Protein AF-A0A382A4D1-F1 (afdb_monomer)

Solvent-accessible surface area (backbone atoms only — not comparable to full-atom values): 6866 Å² total; per-residue (Å²): 129,84,55,71,67,61,52,52,51,53,51,52,53,51,51,52,52,53,52,51,53,51,50,53,52,52,50,53,52,49,51,52,5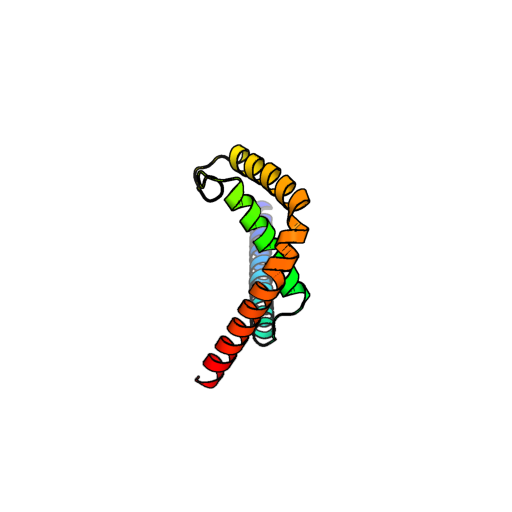2,49,54,58,55,66,77,44,75,78,50,70,67,57,44,52,54,51,32,53,52,50,41,49,50,52,24,36,61,73,60,39,81,83,50,46,74,78,38,85,87,47,52,68,69,59,39,53,53,42,47,56,56,14,48,54,44,36,73,76,45,30,70,65,44,41,67,65,42,40,62,57,51,48,50,53,52,47,52,58,42,51,55,52,54,52,64,59,70,80,105

Organism: NCBI:txid408172

pLDDT: mean 89.31, std 7.26, range [56.06, 95.94]

Structure (mmCIF, N/CA/C/O backbone):
data_AF-A0A382A4D1-F1
#
_entry.id   AF-A0A382A4D1-F1
#
loop_
_atom_site.group_PDB
_atom_site.id
_atom_site.type_symbol
_atom_site.label_atom_id
_atom_site.label_alt_id
_atom_site.label_comp_id
_atom_site.label_asym_id
_atom_site.label_entity_id
_atom_site.label_seq_id
_atom_site.pdbx_PDB_ins_code
_atom_site.Cartn_x
_atom_site.Cartn_y
_atom_site.Cartn_z
_atom_site.occupancy
_atom_site.B_iso_or_equiv
_atom_site.auth_seq_id
_atom_site.auth_comp_id
_atom_site.auth_asym_id
_atom_site.auth_atom_id
_atom_site.pdbx_PDB_model_num
ATOM 1 N N . MET A 1 1 ? 26.396 16.454 -45.650 1.00 56.06 1 MET A N 1
ATOM 2 C CA . MET A 1 1 ? 26.300 16.434 -44.170 1.00 56.06 1 MET A CA 1
ATOM 3 C C . MET A 1 1 ? 24.870 16.092 -43.780 1.00 56.06 1 MET A C 1
ATOM 5 O O . MET A 1 1 ? 23.970 16.596 -44.437 1.00 56.06 1 MET A O 1
ATOM 9 N N . LYS A 1 2 ? 24.638 15.230 -42.777 1.00 58.91 2 LYS A N 1
ATOM 10 C CA . LYS A 1 2 ? 23.272 14.973 -42.274 1.00 58.91 2 LYS A CA 1
ATOM 11 C C . LYS A 1 2 ? 22.684 16.274 -41.724 1.00 58.91 2 LYS A C 1
ATOM 13 O O . LYS A 1 2 ? 23.400 17.003 -41.038 1.00 58.91 2 LYS A O 1
ATOM 18 N N . ALA A 1 3 ? 21.419 16.562 -42.021 1.00 79.25 3 ALA A N 1
ATOM 19 C CA . ALA A 1 3 ? 20.764 17.751 -41.497 1.00 79.25 3 ALA A CA 1
ATOM 20 C C . ALA A 1 3 ? 20.703 17.671 -39.963 1.00 79.25 3 ALA A C 1
ATOM 22 O O . ALA A 1 3 ? 20.504 16.598 -39.389 1.00 79.25 3 ALA A O 1
ATOM 23 N N . PHE A 1 4 ? 20.865 18.809 -39.286 1.00 75.88 4 PHE A N 1
ATOM 24 C CA . PHE A 1 4 ? 20.844 18.893 -37.819 1.00 75.88 4 PHE A CA 1
ATOM 25 C C . PHE A 1 4 ? 19.595 18.225 -37.208 1.00 75.88 4 PHE A C 1
ATOM 27 O O . PHE A 1 4 ? 19.671 17.578 -36.164 1.00 75.88 4 PHE A O 1
ATOM 34 N N . LYS A 1 5 ? 18.458 18.303 -37.912 1.00 77.50 5 LYS A N 1
ATOM 35 C CA . LYS A 1 5 ? 17.193 17.661 -37.538 1.00 77.50 5 LYS A CA 1
ATOM 36 C C . LYS A 1 5 ? 17.297 16.129 -37.463 1.00 77.50 5 LYS A C 1
ATOM 38 O O . LYS A 1 5 ? 16.900 15.553 -36.452 1.00 77.50 5 LYS A O 1
ATOM 43 N N . ASP A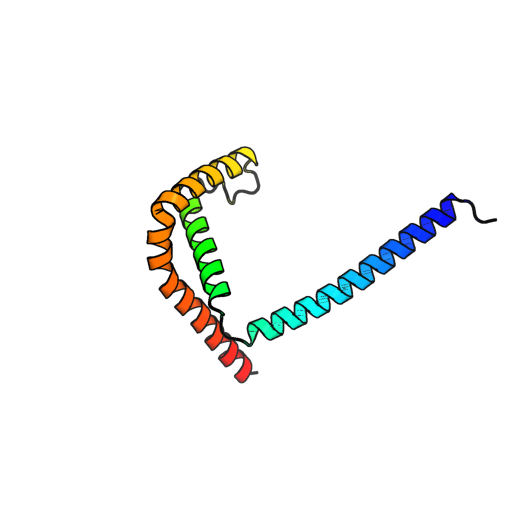 1 6 ? 17.915 15.486 -38.453 1.00 75.81 6 ASP A N 1
ATOM 44 C CA . ASP A 1 6 ? 18.084 14.023 -38.501 1.00 75.81 6 ASP A CA 1
ATOM 45 C C . ASP A 1 6 ? 19.051 13.527 -37.417 1.00 75.81 6 ASP A C 1
ATOM 47 O O . ASP A 1 6 ? 18.900 12.438 -36.858 1.00 75.81 6 ASP A O 1
ATOM 51 N N . PHE A 1 7 ? 20.055 14.344 -37.090 1.00 75.38 7 PHE A N 1
ATOM 52 C CA . PHE A 1 7 ? 20.981 14.068 -35.995 1.00 75.38 7 PHE A CA 1
ATOM 53 C C . PHE A 1 7 ? 20.277 14.116 -34.630 1.00 75.38 7 PHE A C 1
ATOM 55 O O . PHE A 1 7 ? 20.438 13.201 -33.815 1.00 75.38 7 PHE A O 1
ATOM 62 N N . MET A 1 8 ? 19.448 15.137 -34.396 1.00 78.12 8 MET A N 1
ATOM 63 C CA . MET A 1 8 ? 18.660 15.267 -33.167 1.00 78.12 8 MET A CA 1
ATOM 64 C C . MET A 1 8 ? 17.632 14.137 -33.022 1.00 78.12 8 MET A C 1
ATOM 66 O O . MET A 1 8 ? 17.488 13.563 -31.939 1.00 78.12 8 MET A O 1
ATOM 70 N N . GLU A 1 9 ? 16.964 13.740 -34.106 1.00 81.06 9 GLU A N 1
ATOM 71 C CA . GLU A 1 9 ? 16.034 12.608 -34.092 1.00 81.06 9 GLU A CA 1
ATOM 72 C C . GLU A 1 9 ? 16.749 11.284 -33.771 1.00 81.06 9 GLU A C 1
ATOM 74 O O . GLU A 1 9 ? 16.330 10.540 -32.877 1.00 81.06 9 GLU A O 1
ATOM 79 N N . ALA A 1 10 ? 17.901 11.021 -34.393 1.00 78.12 10 ALA A N 1
ATOM 80 C CA . ALA A 1 10 ? 18.708 9.844 -34.082 1.00 78.12 10 ALA A CA 1
ATOM 81 C C . ALA A 1 10 ? 19.167 9.817 -32.609 1.00 78.12 10 ALA A C 1
ATOM 83 O O . ALA A 1 10 ? 19.115 8.763 -31.961 1.00 78.12 10 ALA A O 1
ATOM 84 N N . LEU A 1 11 ? 19.563 10.965 -32.045 1.00 79.31 11 LEU A N 1
ATOM 85 C CA . LEU A 1 11 ? 19.925 11.088 -30.629 1.00 79.31 11 LEU A CA 1
ATOM 86 C C . LEU A 1 11 ? 18.744 10.788 -29.697 1.00 79.31 11 LEU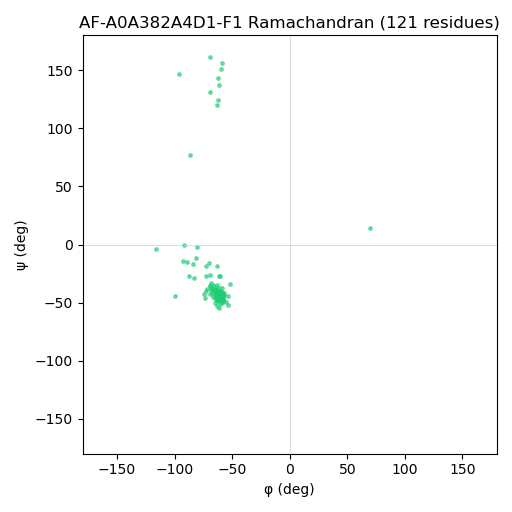 A C 1
ATOM 88 O O . LEU A 1 11 ? 18.905 10.040 -28.727 1.00 79.31 11 LEU A O 1
ATOM 92 N N . THR A 1 12 ? 17.547 11.305 -29.987 1.00 84.81 12 THR A N 1
ATOM 93 C CA . THR A 1 12 ? 16.354 11.037 -29.160 1.00 84.81 12 THR A CA 1
ATOM 94 C C . THR A 1 12 ? 15.937 9.564 -29.217 1.00 84.81 12 THR A C 1
ATOM 96 O O . THR A 1 12 ? 15.629 8.964 -28.180 1.00 84.81 12 THR A O 1
ATOM 99 N N . LEU A 1 13 ? 16.027 8.923 -30.388 1.00 86.50 13 LEU A N 1
ATOM 100 C CA . LEU A 1 13 ? 15.801 7.484 -30.541 1.00 86.50 13 LEU A CA 1
ATOM 101 C C . LEU A 1 13 ? 16.823 6.659 -29.752 1.00 86.50 13 LEU A C 1
ATOM 103 O O . LEU A 1 13 ? 16.449 5.704 -29.060 1.00 86.50 13 LEU A O 1
ATOM 107 N N . GLN A 1 14 ? 18.104 7.035 -29.780 1.00 86.44 14 GLN A N 1
ATOM 108 C CA . GLN A 1 14 ? 19.129 6.383 -28.963 1.00 86.44 14 GLN A CA 1
ATOM 109 C C . GLN A 1 14 ? 18.864 6.554 -27.462 1.00 86.44 14 GLN A C 1
ATOM 111 O O . GLN A 1 14 ? 18.960 5.582 -26.706 1.00 86.44 14 GLN A O 1
ATOM 116 N N . GLN A 1 15 ? 18.478 7.749 -27.008 1.00 89.19 15 GLN A N 1
ATOM 117 C CA . GLN A 1 15 ? 18.101 7.990 -25.613 1.00 89.19 15 GLN A CA 1
ATOM 118 C C . GLN A 1 15 ? 16.884 7.150 -25.200 1.00 89.19 15 GLN A C 1
ATOM 120 O O . GLN A 1 15 ? 16.889 6.544 -24.124 1.00 89.19 15 GLN A O 1
ATOM 125 N N . ARG A 1 16 ? 15.868 7.034 -26.065 1.00 87.81 16 ARG A N 1
ATOM 126 C CA . ARG A 1 16 ? 14.693 6.177 -25.842 1.00 87.81 16 ARG A CA 1
ATOM 127 C C . ARG A 1 16 ? 15.089 4.707 -25.707 1.00 87.81 16 ARG A C 1
ATOM 129 O O . ARG A 1 16 ? 14.664 4.044 -24.757 1.00 87.81 16 ARG A O 1
ATOM 136 N N . ARG A 1 17 ? 15.956 4.206 -26.594 1.00 89.25 17 ARG A N 1
ATOM 137 C CA . ARG A 1 17 ? 16.507 2.840 -26.516 1.00 89.25 17 ARG A CA 1
ATOM 138 C C . ARG A 1 17 ? 17.273 2.623 -25.205 1.00 89.25 17 ARG A C 1
ATOM 140 O O . ARG A 1 17 ? 17.005 1.645 -24.505 1.00 89.25 17 ARG A O 1
ATOM 147 N N . LYS A 1 18 ? 18.138 3.566 -24.804 1.00 92.56 18 LYS A N 1
ATOM 148 C CA . LYS A 1 18 ? 18.860 3.526 -23.515 1.00 92.56 18 LYS A CA 1
ATOM 149 C C . LYS A 1 18 ? 17.893 3.469 -22.324 1.00 92.56 18 LYS A C 1
ATOM 151 O O . LYS A 1 18 ? 18.024 2.584 -21.477 1.00 92.56 18 LYS A O 1
ATOM 156 N N . ARG A 1 19 ? 16.874 4.338 -22.281 1.00 92.50 19 ARG A N 1
ATOM 157 C CA . ARG A 1 19 ? 15.833 4.336 -21.230 1.00 92.50 19 ARG A CA 1
ATOM 158 C C . ARG A 1 19 ? 15.078 3.006 -21.172 1.00 92.50 19 ARG A C 1
ATOM 160 O O . ARG A 1 19 ? 14.870 2.474 -20.081 1.00 92.50 19 ARG A O 1
ATOM 167 N N . SER A 1 20 ? 14.731 2.429 -22.324 1.00 92.00 20 SER A N 1
ATOM 168 C CA . SER A 1 20 ? 14.078 1.116 -22.399 1.00 92.00 20 SER A CA 1
ATOM 169 C C . SER A 1 20 ? 14.947 0.008 -21.798 1.00 92.00 20 SER A C 1
ATOM 171 O O . SER A 1 20 ? 14.459 -0.805 -21.012 1.00 92.00 20 SER A O 1
ATOM 173 N N . ILE A 1 21 ? 16.239 -0.036 -22.135 1.00 93.38 21 ILE A N 1
ATOM 174 C CA . ILE A 1 21 ? 17.170 -1.037 -21.592 1.00 93.38 21 ILE A CA 1
ATOM 175 C C . ILE A 1 21 ? 17.280 -0.892 -20.069 1.00 93.38 21 ILE A C 1
ATOM 177 O O . ILE A 1 21 ? 17.188 -1.885 -19.343 1.00 93.38 21 ILE A O 1
ATOM 181 N N . ILE A 1 22 ? 17.422 0.340 -19.571 1.00 94.31 22 ILE A N 1
ATOM 182 C CA . ILE A 1 22 ? 17.491 0.624 -18.131 1.00 94.31 22 ILE A CA 1
ATOM 183 C C . ILE A 1 22 ? 16.208 0.169 -17.427 1.00 94.31 22 ILE A C 1
ATOM 185 O O . ILE A 1 22 ? 16.285 -0.492 -16.390 1.00 94.31 22 ILE A O 1
ATOM 189 N N . SER A 1 23 ? 15.039 0.469 -17.999 1.00 93.56 23 SER A N 1
ATOM 190 C CA . SER A 1 23 ? 13.744 0.047 -17.457 1.00 93.56 23 SER A CA 1
ATOM 191 C C . SER A 1 23 ? 13.648 -1.478 -17.347 1.00 93.56 23 SER A C 1
ATOM 193 O O . SER A 1 23 ? 13.381 -2.000 -16.263 1.00 93.56 23 SER A O 1
ATOM 195 N N . LYS A 1 24 ? 13.995 -2.212 -18.416 1.00 94.44 24 LYS A N 1
ATOM 196 C CA . LYS A 1 24 ? 14.020 -3.687 -18.419 1.00 94.44 24 LYS A CA 1
ATOM 197 C C . LYS A 1 24 ? 14.961 -4.247 -17.344 1.00 94.44 24 LYS A C 1
ATOM 199 O O . LYS A 1 24 ? 14.578 -5.146 -16.591 1.00 94.44 24 LYS A O 1
ATOM 204 N N . LYS A 1 25 ? 16.169 -3.684 -17.211 1.00 94.62 25 LYS A N 1
ATOM 205 C CA . LYS A 1 25 ? 17.137 -4.084 -16.171 1.00 94.62 25 LYS A CA 1
ATOM 206 C C . LYS A 1 25 ? 16.584 -3.843 -14.760 1.00 94.62 25 LYS A C 1
ATOM 208 O O . LYS A 1 25 ? 16.604 -4.754 -13.928 1.00 94.62 25 LYS A O 1
ATOM 213 N N . LYS A 1 26 ? 16.027 -2.655 -14.490 1.00 94.88 26 LYS A N 1
ATOM 214 C CA . LYS A 1 26 ? 15.414 -2.319 -13.190 1.00 94.88 26 LYS A CA 1
ATOM 215 C C . LYS A 1 26 ? 14.204 -3.202 -12.876 1.00 94.88 26 LYS A C 1
ATOM 217 O O . LYS A 1 26 ? 14.055 -3.637 -11.731 1.00 94.88 26 LYS A O 1
ATOM 222 N N . ALA A 1 27 ? 13.376 -3.518 -13.870 1.00 93.06 27 ALA A N 1
ATOM 223 C CA . ALA A 1 27 ? 12.235 -4.417 -13.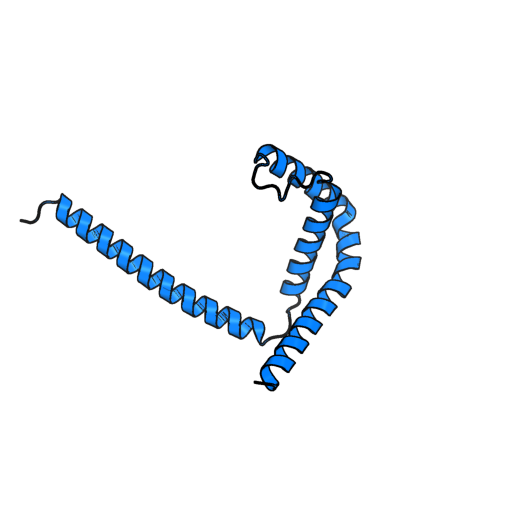720 1.00 93.06 27 ALA A CA 1
ATOM 224 C C . ALA A 1 27 ? 12.678 -5.829 -13.302 1.00 93.06 27 ALA A C 1
ATOM 226 O O . ALA A 1 27 ? 12.160 -6.363 -12.319 1.00 93.06 27 ALA A O 1
ATOM 227 N N . LYS A 1 28 ? 13.704 -6.395 -13.958 1.00 95.94 28 LYS A N 1
ATOM 228 C CA . LYS A 1 28 ? 14.270 -7.709 -13.601 1.00 95.94 28 LYS A CA 1
ATOM 229 C C . LYS A 1 28 ? 14.798 -7.733 -12.164 1.00 95.94 28 LYS A C 1
ATOM 231 O O . LYS A 1 28 ? 14.441 -8.621 -11.389 1.00 95.94 28 LYS A O 1
ATOM 236 N N . ILE A 1 29 ? 15.585 -6.728 -11.772 1.00 94.62 29 ILE A N 1
ATOM 237 C CA . ILE A 1 29 ? 16.100 -6.600 -10.396 1.00 94.62 29 ILE A CA 1
ATOM 238 C C . ILE A 1 29 ? 14.944 -6.504 -9.392 1.00 94.62 29 ILE A C 1
ATOM 240 O O . ILE A 1 29 ? 14.968 -7.150 -8.344 1.00 94.62 29 ILE A O 1
ATOM 244 N N . THR A 1 30 ? 13.907 -5.734 -9.717 1.00 92.94 30 THR A N 1
ATOM 245 C CA . THR A 1 30 ? 12.724 -5.566 -8.864 1.00 92.94 30 THR A CA 1
ATOM 246 C C . THR A 1 30 ? 11.964 -6.878 -8.704 1.00 92.94 30 THR A C 1
ATOM 248 O O . THR A 1 30 ? 11.590 -7.229 -7.585 1.00 92.94 30 THR A O 1
ATOM 251 N N . ALA A 1 31 ? 11.789 -7.647 -9.781 1.00 93.81 31 ALA A N 1
ATOM 252 C CA . ALA A 1 31 ? 11.172 -8.969 -9.732 1.00 93.81 31 ALA A CA 1
ATOM 253 C C . ALA A 1 31 ? 11.965 -9.934 -8.835 1.00 93.81 31 ALA A C 1
ATOM 255 O O . ALA A 1 31 ? 11.378 -10.599 -7.981 1.00 93.81 31 ALA A O 1
ATOM 256 N N . ILE A 1 32 ? 13.298 -9.956 -8.951 1.00 92.69 32 ILE A N 1
ATOM 257 C CA . ILE A 1 32 ? 14.170 -10.773 -8.090 1.00 92.69 32 ILE A CA 1
ATOM 258 C C . ILE A 1 32 ? 14.038 -10.347 -6.622 1.00 92.69 32 ILE A C 1
ATOM 260 O O . ILE A 1 32 ? 13.831 -11.194 -5.750 1.00 92.69 32 ILE A O 1
ATOM 264 N N . LYS A 1 33 ? 14.100 -9.040 -6.331 1.00 90.94 33 LYS A N 1
ATOM 265 C CA . LYS A 1 33 ? 13.928 -8.504 -4.969 1.00 90.94 33 LYS A CA 1
ATOM 266 C C . LYS A 1 33 ? 12.555 -8.857 -4.390 1.00 90.94 33 LYS A C 1
ATOM 268 O O . LYS A 1 33 ? 12.479 -9.277 -3.236 1.00 90.94 33 LYS A O 1
ATOM 273 N N . ARG A 1 34 ? 11.482 -8.757 -5.188 1.00 86.75 34 ARG A N 1
ATOM 274 C CA . ARG A 1 34 ? 10.123 -9.175 -4.799 1.00 86.75 34 ARG A CA 1
ATOM 275 C C . ARG A 1 34 ? 10.089 -10.664 -4.466 1.00 86.75 34 ARG A C 1
ATOM 277 O O . ARG A 1 34 ? 9.688 -11.005 -3.359 1.00 86.75 34 ARG A O 1
ATOM 284 N N . LYS A 1 35 ? 10.596 -11.534 -5.348 1.00 87.88 35 LYS A N 1
ATOM 285 C CA . LYS A 1 35 ? 10.675 -12.987 -5.101 1.00 87.88 35 LYS A CA 1
ATOM 286 C C . LYS A 1 35 ? 11.436 -13.305 -3.807 1.00 87.88 35 LYS A C 1
ATOM 288 O O . LYS A 1 35 ? 10.909 -14.008 -2.951 1.00 87.88 35 LYS A O 1
ATOM 293 N N . ARG A 1 36 ? 12.629 -12.730 -3.607 1.00 87.62 36 ARG A N 1
ATOM 294 C CA . ARG A 1 36 ? 13.426 -12.913 -2.374 1.00 87.62 36 ARG A CA 1
ATOM 295 C C . ARG A 1 36 ? 12.689 -12.430 -1.122 1.00 87.62 36 ARG A C 1
ATOM 297 O O . ARG A 1 36 ? 12.707 -13.103 -0.100 1.00 87.62 36 ARG A O 1
ATOM 304 N N . SER A 1 37 ? 12.017 -11.284 -1.205 1.00 84.50 37 SER A N 1
ATOM 305 C CA . SER A 1 37 ? 11.204 -10.733 -0.115 1.00 84.50 37 SER A CA 1
ATOM 306 C C . SER A 1 37 ? 10.018 -11.632 0.247 1.00 84.50 37 SER A C 1
ATOM 308 O O . SER A 1 37 ? 9.651 -11.692 1.416 1.00 84.50 37 SER A O 1
ATOM 310 N N . MET A 1 38 ? 9.418 -12.313 -0.733 1.00 82.81 38 MET A N 1
ATOM 311 C CA . MET A 1 38 ? 8.274 -13.202 -0.512 1.00 82.81 38 MET A CA 1
ATOM 312 C C . MET A 1 38 ? 8.659 -14.508 0.193 1.00 82.81 38 MET A C 1
ATOM 314 O O . MET A 1 38 ? 7.809 -15.043 0.900 1.00 82.81 38 MET A O 1
ATOM 318 N N . LYS A 1 39 ? 9.913 -14.968 0.049 1.00 84.38 39 LYS A N 1
ATOM 319 C CA . LYS A 1 39 ? 10.471 -16.139 0.756 1.00 84.38 39 LYS A CA 1
ATOM 320 C C . LYS A 1 39 ? 10.745 -15.894 2.241 1.00 84.38 39 LYS A C 1
ATOM 322 O O . LYS A 1 39 ? 10.918 -16.844 2.993 1.00 84.38 39 LYS A O 1
ATOM 327 N N . LYS A 1 40 ? 10.833 -14.633 2.668 1.00 86.00 40 LYS A N 1
ATOM 328 C CA . LYS A 1 40 ? 11.097 -14.276 4.065 1.00 86.00 40 LYS A CA 1
ATOM 329 C C . LYS A 1 40 ? 9.783 -13.992 4.799 1.00 86.00 40 LYS A C 1
ATOM 331 O O . LYS A 1 40 ? 8.867 -13.423 4.190 1.00 86.00 40 LYS A O 1
ATOM 336 N N . PRO A 1 41 ? 9.692 -14.304 6.104 1.00 87.75 41 PRO A N 1
ATOM 337 C CA . PRO A 1 41 ? 8.573 -13.851 6.914 1.00 87.75 41 PRO A CA 1
ATOM 338 C C . PRO A 1 41 ? 8.494 -12.311 6.915 1.00 87.75 41 PRO A C 1
ATOM 340 O O . PRO A 1 41 ? 9.487 -11.621 6.650 1.00 87.75 41 PRO A O 1
ATOM 343 N N . PRO A 1 42 ? 7.308 -11.738 7.176 1.00 90.25 42 PRO A N 1
ATOM 344 C CA . PRO A 1 42 ? 7.136 -10.290 7.208 1.00 90.25 42 PRO A CA 1
ATOM 345 C C . PRO A 1 42 ? 7.987 -9.664 8.325 1.00 90.25 42 PRO A C 1
ATOM 347 O O . PRO A 1 42 ? 7.861 -10.040 9.489 1.00 90.25 42 PRO A O 1
ATOM 350 N N . SER A 1 43 ? 8.839 -8.698 7.966 1.00 90.81 43 SER A N 1
ATOM 351 C CA . SER A 1 43 ? 9.621 -7.913 8.928 1.00 90.81 43 SER A CA 1
ATOM 352 C C . SER A 1 43 ? 8.729 -6.972 9.738 1.00 90.81 43 SER A C 1
ATOM 354 O O . SER A 1 43 ? 7.614 -6.641 9.320 1.00 90.81 43 SER A O 1
ATOM 356 N N . GLN A 1 44 ? 9.240 -6.502 10.877 1.00 90.62 44 GLN A N 1
ATOM 357 C CA . GLN A 1 44 ? 8.513 -5.590 11.758 1.00 90.62 44 GLN A CA 1
ATOM 358 C C . GLN A 1 44 ? 8.089 -4.306 11.023 1.00 90.62 44 GLN A C 1
ATOM 360 O O . GLN A 1 44 ? 6.912 -3.953 11.061 1.00 90.62 44 GLN A O 1
ATOM 365 N N . ASP A 1 45 ? 8.971 -3.720 10.210 1.00 91.81 45 ASP A N 1
ATOM 366 C CA . ASP A 1 45 ? 8.653 -2.535 9.397 1.00 91.81 45 ASP A CA 1
ATOM 367 C C . ASP A 1 45 ? 7.531 -2.772 8.384 1.00 91.81 45 ASP A C 1
ATOM 369 O O . ASP A 1 45 ? 6.710 -1.890 8.131 1.00 91.81 45 ASP A O 1
ATOM 373 N N . LYS A 1 46 ? 7.474 -3.964 7.773 1.00 90.94 46 LYS A N 1
ATOM 374 C CA . LYS A 1 46 ? 6.394 -4.313 6.835 1.00 90.94 46 LYS A CA 1
ATOM 375 C C . LYS A 1 46 ? 5.061 -4.420 7.560 1.00 90.94 46 LYS A C 1
ATOM 377 O O . LYS A 1 46 ? 4.045 -3.993 7.015 1.00 90.94 46 LYS A O 1
ATOM 382 N N . ILE A 1 47 ? 5.075 -4.971 8.772 1.00 92.19 47 ILE A N 1
ATOM 383 C CA . ILE A 1 47 ? 3.892 -5.055 9.626 1.00 92.19 47 ILE A CA 1
ATOM 384 C C . ILE A 1 47 ? 3.452 -3.646 10.017 1.00 92.19 47 ILE A C 1
ATOM 386 O O . ILE A 1 47 ? 2.296 -3.306 9.799 1.00 92.19 47 ILE A O 1
ATOM 390 N N . ASP A 1 48 ? 4.349 -2.797 10.516 1.00 93.50 48 ASP A N 1
ATOM 391 C CA . ASP A 1 48 ? 3.984 -1.445 10.951 1.00 93.50 48 ASP A CA 1
ATOM 392 C C . ASP A 1 48 ? 3.501 -0.569 9.779 1.00 93.50 48 ASP A C 1
ATOM 394 O O . ASP A 1 48 ? 2.509 0.147 9.924 1.00 93.50 48 ASP A O 1
ATOM 398 N N . LYS A 1 49 ? 4.090 -0.701 8.580 1.00 95.25 49 LYS A N 1
ATOM 399 C CA . LYS A 1 49 ? 3.568 -0.070 7.351 1.00 95.25 49 LYS A CA 1
ATOM 400 C C . LYS A 1 49 ? 2.161 -0.558 7.000 1.00 95.25 49 LYS A C 1
ATOM 402 O O . LYS A 1 49 ? 1.295 0.257 6.681 1.00 95.25 49 LYS A O 1
ATOM 407 N N . ALA A 1 50 ? 1.911 -1.866 7.075 1.00 94.12 50 ALA A N 1
ATOM 408 C CA . ALA A 1 50 ? 0.586 -2.431 6.827 1.00 94.12 50 ALA A CA 1
ATOM 409 C C . ALA A 1 50 ? -0.441 -1.958 7.869 1.00 94.12 50 ALA A C 1
ATOM 411 O O . ALA A 1 50 ? -1.571 -1.627 7.512 1.00 94.12 50 ALA A O 1
ATOM 412 N N . VAL A 1 51 ? -0.036 -1.858 9.138 1.00 95.31 51 VAL A N 1
ATOM 413 C CA . VAL A 1 51 ? -0.875 -1.332 10.219 1.00 95.31 51 VAL A CA 1
ATOM 414 C C . VAL A 1 51 ? -1.214 0.135 9.979 1.00 95.31 51 VAL A C 1
ATOM 416 O O . VAL A 1 51 ? -2.389 0.485 10.027 1.00 95.31 51 VAL A O 1
ATOM 419 N N . ASN A 1 52 ? -0.236 0.983 9.654 1.00 94.75 52 ASN A N 1
ATOM 420 C CA . ASN A 1 52 ? -0.480 2.400 9.370 1.00 94.75 52 ASN A CA 1
ATOM 421 C C . ASN A 1 52 ? -1.430 2.580 8.173 1.00 94.75 52 ASN A C 1
ATOM 423 O O . ASN A 1 52 ? -2.366 3.376 8.239 1.00 94.75 52 ASN A O 1
ATOM 427 N N . LYS A 1 53 ? -1.254 1.779 7.112 1.00 94.75 53 LYS A N 1
ATOM 428 C CA . LYS A 1 53 ? -2.169 1.771 5.962 1.00 94.75 53 LYS A CA 1
ATOM 429 C C . LYS A 1 53 ? -3.589 1.365 6.369 1.00 94.75 53 LYS A C 1
ATOM 431 O O . LYS A 1 53 ? -4.545 2.007 5.947 1.00 94.75 53 LYS A O 1
ATOM 436 N N . ALA A 1 54 ? -3.737 0.340 7.206 1.00 94.62 54 ALA A N 1
ATOM 437 C CA . ALA A 1 54 ? -5.042 -0.104 7.695 1.00 94.62 54 ALA A CA 1
ATOM 438 C C . ALA A 1 54 ? -5.714 0.928 8.617 1.00 94.62 54 ALA A C 1
ATOM 440 O O . ALA A 1 54 ? -6.923 1.124 8.533 1.00 94.62 54 ALA A O 1
ATOM 441 N N . VAL A 1 55 ? -4.940 1.618 9.461 1.00 95.88 55 VAL A N 1
ATOM 442 C CA . VAL A 1 55 ? -5.411 2.731 10.303 1.00 95.88 55 VAL A CA 1
ATOM 443 C C . VAL A 1 55 ? -5.942 3.872 9.431 1.00 95.88 55 VAL A C 1
ATOM 445 O O . VAL A 1 55 ? -7.062 4.326 9.660 1.00 95.88 55 VAL 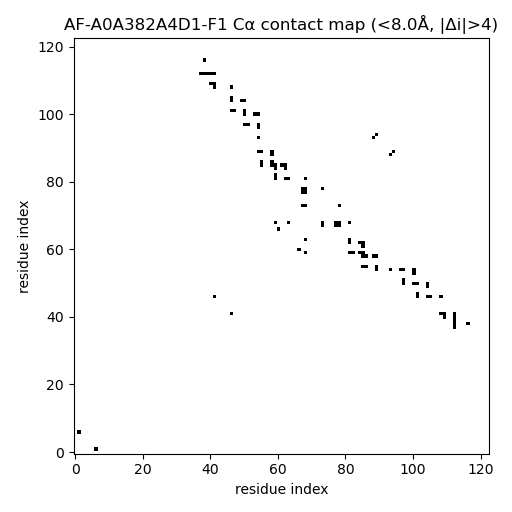A O 1
ATOM 448 N N . ARG A 1 56 ? -5.195 4.285 8.395 1.00 93.88 56 ARG A N 1
ATOM 449 C CA . ARG A 1 56 ? -5.646 5.316 7.445 1.00 93.88 56 ARG A CA 1
ATOM 450 C C . ARG A 1 56 ? -6.885 4.868 6.675 1.00 93.88 56 ARG A C 1
ATOM 452 O O . ARG A 1 56 ? -7.853 5.614 6.597 1.00 93.88 56 ARG A O 1
ATOM 459 N N . GLN A 1 57 ? -6.903 3.632 6.175 1.00 93.50 57 GLN A N 1
ATOM 460 C CA . GLN A 1 57 ? -8.065 3.096 5.467 1.00 93.50 57 GLN A CA 1
ATOM 461 C C . GLN A 1 57 ? -9.314 3.093 6.352 1.00 93.50 57 GLN A C 1
ATOM 463 O O . GLN A 1 57 ? -10.379 3.493 5.894 1.00 93.50 57 GLN A O 1
ATOM 468 N N . LYS A 1 58 ? -9.174 2.695 7.622 1.00 93.62 58 LYS A N 1
ATOM 469 C CA . LYS A 1 58 ? -10.261 2.738 8.602 1.00 93.62 58 LYS A CA 1
ATOM 470 C C . LYS A 1 58 ? -10.760 4.166 8.842 1.00 93.62 58 LYS A C 1
ATOM 472 O O . LYS A 1 58 ? -11.962 4.380 8.971 1.00 93.62 58 LYS A O 1
ATOM 477 N N . ALA A 1 59 ? -9.856 5.142 8.894 1.00 93.25 59 ALA A N 1
ATOM 478 C CA . ALA A 1 59 ? -10.223 6.548 9.023 1.00 93.25 59 ALA A CA 1
ATOM 479 C C . ALA A 1 59 ? -11.039 7.028 7.816 1.00 93.25 59 ALA A C 1
ATOM 481 O O . ALA A 1 59 ? -12.108 7.603 8.002 1.00 93.25 59 ALA A O 1
ATOM 482 N N . ILE A 1 60 ? -10.571 6.716 6.603 1.00 93.62 60 ILE A N 1
ATOM 483 C CA . ILE A 1 60 ? -11.253 7.050 5.349 1.00 93.62 60 ILE A CA 1
ATOM 484 C C . ILE A 1 60 ? -12.646 6.425 5.327 1.00 93.62 60 ILE A C 1
ATOM 486 O O . ILE A 1 60 ? -13.611 7.150 5.148 1.00 93.62 60 ILE A O 1
ATOM 490 N N . THR A 1 61 ? -12.790 5.127 5.619 1.00 92.56 61 THR A N 1
ATOM 491 C CA . THR A 1 61 ? -14.111 4.464 5.631 1.00 92.56 61 THR A CA 1
ATOM 492 C C . THR A 1 61 ? -15.087 5.059 6.646 1.00 92.56 61 THR A C 1
ATOM 494 O O . THR A 1 61 ? -16.291 4.976 6.461 1.00 92.56 61 THR A O 1
ATOM 497 N N . LEU A 1 62 ? -14.588 5.647 7.739 1.00 91.62 62 LEU A N 1
ATOM 498 C CA . LEU A 1 62 ? -15.433 6.287 8.752 1.00 91.62 62 LEU A CA 1
ATOM 499 C C . LEU A 1 62 ? -15.822 7.729 8.403 1.00 91.62 62 LEU A C 1
ATOM 501 O O . LEU A 1 62 ? -16.677 8.300 9.081 1.00 91.62 62 LEU A O 1
ATOM 505 N N . VAL A 1 63 ? -15.124 8.356 7.461 1.00 91.44 63 VAL A N 1
ATOM 506 C CA . VAL A 1 63 ? -15.370 9.734 7.013 1.00 91.44 63 VAL 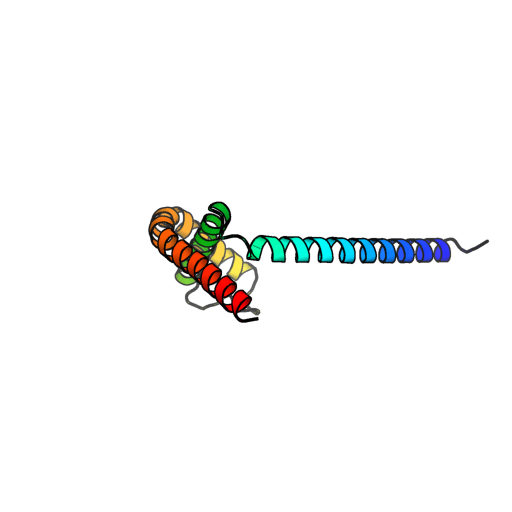A CA 1
ATOM 507 C C . VAL A 1 63 ? -16.172 9.723 5.719 1.00 91.44 63 VAL A C 1
ATOM 509 O O . VAL A 1 63 ? -17.135 10.469 5.581 1.00 91.44 63 VAL A O 1
ATOM 512 N N . ASP A 1 64 ? -15.789 8.853 4.795 1.00 91.19 64 ASP A N 1
ATOM 513 C CA . ASP A 1 64 ? -16.411 8.673 3.498 1.00 91.19 64 ASP A CA 1
ATOM 514 C C . ASP A 1 64 ? -17.573 7.680 3.578 1.00 91.19 64 ASP A C 1
ATOM 516 O O . ASP A 1 64 ? -17.457 6.515 3.201 1.00 91.19 64 ASP A O 1
ATOM 520 N N . LYS A 1 65 ? -18.709 8.150 4.100 1.00 86.75 65 LYS A N 1
ATOM 521 C CA . LYS A 1 65 ? -19.943 7.350 4.162 1.00 86.75 65 LYS A CA 1
ATOM 522 C C . LYS A 1 65 ? -20.553 7.096 2.778 1.00 86.75 65 LYS A C 1
ATOM 524 O O . LYS A 1 65 ? -21.249 6.107 2.602 1.00 86.75 65 LYS A O 1
ATOM 529 N N . ALA A 1 66 ? -20.293 7.989 1.823 1.00 83.38 66 ALA A N 1
ATOM 530 C CA . ALA A 1 66 ? -20.863 7.957 0.478 1.00 83.38 66 ALA A CA 1
ATOM 531 C C . ALA A 1 66 ? -19.998 7.186 -0.538 1.00 83.38 66 ALA A C 1
ATOM 533 O O . ALA A 1 66 ? -20.357 7.108 -1.709 1.00 83.38 66 ALA A O 1
ATOM 534 N N . GLY A 1 67 ? -18.848 6.644 -0.120 1.00 87.00 67 GLY A N 1
ATOM 535 C CA . GLY A 1 67 ? -17.947 5.879 -0.989 1.00 87.00 67 GLY A CA 1
ATOM 536 C C . GLY A 1 67 ? -17.222 6.710 -2.056 1.00 87.00 67 GLY A C 1
ATOM 537 O O . GLY A 1 67 ? -16.624 6.144 -2.973 1.00 87.00 67 GLY A O 1
ATOM 538 N N . LYS A 1 68 ? -17.232 8.042 -1.938 1.00 89.19 68 LYS A N 1
ATOM 539 C CA . LYS A 1 68 ? -16.681 8.981 -2.926 1.00 89.19 68 LYS A CA 1
ATOM 540 C C . LYS A 1 68 ? -15.160 8.960 -3.013 1.00 89.19 68 LYS A C 1
ATOM 542 O O . LYS A 1 68 ? -14.590 9.420 -3.993 1.00 89.19 68 LYS A O 1
ATOM 547 N N . TYR A 1 69 ? -14.468 8.394 -2.032 1.00 86.12 69 TYR A N 1
ATOM 548 C CA . TYR A 1 69 ? -13.016 8.265 -2.079 1.00 86.12 69 TYR A CA 1
ATOM 549 C C . TYR A 1 69 ? -12.551 7.256 -3.136 1.00 86.12 69 TYR A C 1
ATOM 551 O O . TYR A 1 69 ? -11.512 7.451 -3.766 1.00 86.12 69 TYR A O 1
ATOM 559 N N . LYS A 1 70 ? -13.312 6.171 -3.328 1.00 88.06 70 LYS A N 1
ATOM 560 C CA . LYS A 1 70 ? -13.004 5.122 -4.315 1.00 88.06 70 LYS A CA 1
ATOM 561 C C . LYS A 1 70 ? -13.674 5.351 -5.667 1.00 88.06 70 LYS A C 1
ATOM 563 O O . LYS A 1 70 ? -13.295 4.694 -6.630 1.00 88.06 70 LYS A O 1
ATOM 568 N N . ASP A 1 71 ? -14.644 6.255 -5.713 1.00 88.69 71 ASP A N 1
ATOM 569 C CA . ASP A 1 71 ? -15.371 6.637 -6.916 1.00 88.69 71 ASP A CA 1
ATOM 570 C C . ASP A 1 71 ? -14.403 7.283 -7.937 1.00 88.69 71 ASP A C 1
ATOM 572 O O . ASP A 1 71 ? -13.733 8.274 -7.602 1.00 88.69 71 ASP A O 1
ATOM 576 N N . PRO A 1 72 ? -14.253 6.719 -9.151 1.00 86.06 72 PRO A N 1
ATOM 577 C CA . PRO A 1 72 ? -13.420 7.299 -10.201 1.00 86.06 72 PRO A CA 1
ATOM 578 C C . PRO A 1 72 ? -13.874 8.710 -10.586 1.00 86.06 72 PRO A C 1
ATOM 580 O O . PRO A 1 72 ? -13.020 9.579 -10.755 1.00 86.06 72 PRO A O 1
ATOM 583 N N . GLU A 1 73 ? -15.189 8.944 -10.596 1.00 87.94 73 GLU A N 1
ATOM 584 C CA . GLU A 1 73 ? -15.837 10.186 -11.041 1.00 87.94 73 GLU A CA 1
ATOM 585 C C . GLU A 1 73 ? -15.836 11.282 -9.966 1.00 87.94 73 GLU A C 1
ATOM 587 O O . GLU A 1 73 ? -16.142 12.448 -10.222 1.00 87.94 73 GLU A O 1
ATOM 592 N N . ALA A 1 74 ? -15.483 10.941 -8.724 1.00 86.88 74 ALA A N 1
ATOM 593 C CA . ALA A 1 74 ? -15.415 11.928 -7.660 1.00 86.88 74 ALA A CA 1
ATOM 594 C C . ALA A 1 74 ? -14.252 12.904 -7.875 1.00 86.88 74 ALA A C 1
ATOM 596 O O . ALA A 1 74 ? -13.093 12.506 -8.064 1.00 86.88 74 ALA A O 1
ATOM 597 N N . SER A 1 75 ? -14.570 14.196 -7.752 1.00 90.62 75 SER A N 1
ATOM 598 C CA . SER A 1 75 ? -13.609 15.277 -7.942 1.00 90.62 75 SER A CA 1
ATOM 599 C C . SER A 1 75 ? -12.427 15.182 -6.973 1.00 90.62 75 SER A C 1
ATOM 601 O O . SER A 1 75 ? -12.540 14.719 -5.831 1.00 90.62 75 SER A O 1
ATOM 603 N N . ILE A 1 76 ? -11.274 15.686 -7.422 1.00 90.44 76 ILE A N 1
ATOM 604 C CA . ILE A 1 76 ? -10.048 15.734 -6.615 1.00 90.44 76 ILE A CA 1
ATOM 605 C C . ILE A 1 76 ? -10.301 16.499 -5.309 1.00 90.44 76 ILE A C 1
ATOM 607 O O . ILE A 1 76 ? -9.903 16.033 -4.245 1.00 90.44 76 ILE A O 1
ATOM 611 N N . GLY A 1 77 ? -11.042 17.612 -5.360 1.00 90.94 77 GLY A N 1
ATOM 612 C CA . GLY A 1 77 ? -11.375 18.410 -4.176 1.00 90.94 77 GLY A CA 1
ATOM 613 C C . GLY A 1 77 ? -12.155 17.628 -3.112 1.00 90.94 77 GLY A C 1
ATOM 614 O O . GLY A 1 77 ? -11.846 17.727 -1.920 1.00 90.94 77 GLY A O 1
ATOM 615 N N . ILE A 1 78 ? -13.112 16.787 -3.525 1.00 90.38 78 ILE A N 1
ATOM 616 C CA . ILE A 1 78 ? -13.864 15.914 -2.610 1.00 90.38 78 ILE A CA 1
ATOM 617 C C . ILE A 1 78 ? -12.924 14.890 -1.965 1.00 90.38 78 ILE A C 1
ATOM 619 O O . ILE A 1 78 ? -12.938 14.727 -0.741 1.00 90.38 78 ILE A O 1
ATOM 623 N N . LYS A 1 79 ? -12.057 14.249 -2.760 1.00 91.00 79 LYS A N 1
ATOM 624 C CA . LYS A 1 79 ? -11.069 13.279 -2.259 1.00 91.00 79 LYS A CA 1
ATOM 625 C C . LYS A 1 79 ? -10.117 13.923 -1.249 1.00 91.00 79 LYS A C 1
ATOM 627 O O . LYS A 1 79 ? -9.940 13.384 -0.159 1.00 91.00 79 LYS A O 1
ATOM 632 N N . THR A 1 80 ? -9.592 15.114 -1.536 1.00 92.44 80 THR A N 1
ATOM 633 C CA . THR A 1 80 ? -8.716 15.855 -0.614 1.00 92.44 80 THR A CA 1
ATOM 634 C C . THR A 1 80 ? -9.430 16.252 0.683 1.00 92.44 80 THR A C 1
ATOM 636 O O . THR A 1 80 ? -8.844 16.170 1.763 1.00 92.44 80 THR A O 1
ATOM 639 N N . SER A 1 81 ? -10.704 16.652 0.621 1.00 92.69 81 SER A N 1
ATOM 640 C CA . SER A 1 81 ? -11.499 16.969 1.819 1.00 92.69 81 SER A CA 1
ATOM 641 C C . SER A 1 81 ? -11.694 15.744 2.720 1.00 92.69 81 SER A C 1
ATOM 643 O O . SER A 1 81 ? -11.524 15.824 3.942 1.00 92.69 81 SER A O 1
ATOM 645 N N . ILE A 1 82 ? -11.978 14.584 2.118 1.00 92.94 82 ILE A N 1
ATOM 646 C CA . ILE A 1 82 ? -12.065 13.301 2.827 1.00 92.94 82 ILE A CA 1
ATOM 647 C C . ILE A 1 82 ? -10.724 12.958 3.483 1.00 92.94 82 ILE A C 1
ATOM 649 O O . ILE A 1 82 ? -10.705 12.557 4.647 1.00 92.94 82 ILE A O 1
ATOM 653 N N . GLU A 1 83 ? -9.605 13.150 2.781 1.00 92.94 83 GLU A N 1
ATOM 654 C CA . GLU A 1 83 ? -8.268 12.881 3.321 1.00 92.94 83 GLU A CA 1
ATOM 655 C C . GLU A 1 83 ? -7.943 13.749 4.532 1.00 92.94 83 GLU A C 1
ATOM 657 O O . GLU A 1 83 ? -7.544 13.210 5.562 1.00 92.94 83 GLU A O 1
ATOM 662 N N . LYS A 1 84 ? -8.205 15.059 4.466 1.00 95.12 84 LYS A N 1
ATOM 663 C CA . LYS A 1 84 ? -7.994 15.971 5.603 1.00 95.12 84 LYS A CA 1
ATOM 664 C C . LYS A 1 84 ? -8.793 15.533 6.834 1.00 95.12 84 LYS A C 1
ATOM 666 O O . LYS A 1 84 ? -8.262 15.456 7.941 1.00 95.12 84 LYS A O 1
ATOM 671 N N . LYS A 1 85 ? -10.068 15.180 6.648 1.00 93.56 85 LYS A N 1
ATOM 672 C CA . LYS A 1 85 ? -10.932 14.675 7.731 1.00 93.56 85 LYS A CA 1
ATOM 673 C C . LYS A 1 85 ? -10.455 13.320 8.267 1.00 93.56 85 LYS A C 1
ATOM 675 O O . LYS A 1 85 ? -10.517 13.076 9.475 1.00 93.56 85 LYS A O 1
ATOM 680 N N . ALA A 1 86 ? -9.977 12.435 7.392 1.00 94.25 86 ALA A N 1
ATOM 681 C CA . ALA A 1 86 ? -9.403 11.154 7.784 1.00 94.25 86 ALA A CA 1
ATOM 682 C C . ALA A 1 86 ? -8.117 11.349 8.601 1.00 94.25 86 ALA A C 1
ATOM 684 O O . ALA A 1 86 ? -7.952 10.684 9.623 1.00 94.25 86 ALA A O 1
ATOM 685 N N . ASP A 1 87 ? -7.260 12.297 8.223 1.00 94.00 87 ASP A N 1
ATOM 686 C CA . ASP A 1 87 ? -6.018 12.604 8.934 1.00 94.00 87 ASP A CA 1
ATOM 687 C C . ASP A 1 87 ? -6.280 13.113 10.353 1.00 94.00 87 ASP A C 1
ATOM 689 O O . ASP A 1 87 ? -5.671 12.607 11.297 1.00 94.00 87 ASP A O 1
ATOM 693 N N . ILE A 1 88 ? -7.283 13.976 10.547 1.00 95.75 88 ILE A N 1
ATOM 694 C CA . ILE A 1 88 ? -7.725 14.394 11.890 1.00 95.75 88 ILE A CA 1
ATOM 695 C C . ILE A 1 88 ? -8.162 13.180 12.729 1.00 95.75 88 ILE A C 1
ATOM 697 O O . ILE A 1 88 ? -7.827 13.071 13.912 1.00 95.75 88 ILE A O 1
ATOM 701 N N . LYS A 1 89 ? -8.890 12.218 12.139 1.00 93.69 89 LYS A N 1
ATOM 702 C CA . LYS A 1 89 ? -9.270 10.984 12.851 1.00 93.69 89 LYS A CA 1
ATOM 703 C C . LYS A 1 89 ? -8.065 10.105 13.176 1.00 93.69 89 LYS A C 1
ATOM 705 O O . LYS A 1 89 ? -8.031 9.524 14.260 1.00 93.69 89 LYS A O 1
ATOM 710 N N . VAL A 1 90 ? -7.087 9.997 12.276 1.00 94.81 90 VAL A N 1
ATOM 711 C CA . VAL A 1 90 ? -5.844 9.256 12.534 1.00 94.81 90 VAL A CA 1
ATOM 712 C C . VAL A 1 90 ? -5.049 9.916 13.659 1.00 94.81 90 VAL A C 1
ATOM 714 O O . VAL A 1 90 ? -4.568 9.203 14.533 1.00 94.81 90 VAL A O 1
ATOM 717 N N . GLN A 1 91 ? -4.964 11.243 13.709 1.00 93.50 91 GLN A N 1
ATOM 718 C CA . GLN A 1 91 ? -4.291 11.951 14.803 1.00 93.50 91 GLN A CA 1
ATOM 719 C C . GLN A 1 91 ? -4.963 11.676 16.156 1.00 93.50 91 GLN A C 1
ATOM 721 O O . GLN A 1 91 ? -4.287 11.321 17.118 1.00 93.50 91 GLN A O 1
ATOM 726 N N . LYS A 1 92 ? -6.300 11.743 16.219 1.00 93.62 92 LYS A N 1
ATOM 727 C CA . LYS A 1 92 ? -7.053 11.545 17.472 1.00 93.62 92 LYS A CA 1
ATOM 728 C C . LYS A 1 92 ? -7.122 10.080 17.923 1.00 93.62 92 LYS A C 1
ATOM 730 O O . LYS A 1 92 ? -6.981 9.779 19.102 1.00 93.62 92 LYS A O 1
ATOM 735 N N . MET A 1 93 ? -7.357 9.149 16.996 1.00 93.25 93 MET A N 1
ATOM 736 C CA . MET A 1 93 ? -7.698 7.749 17.308 1.00 93.25 93 MET A CA 1
ATOM 737 C C . MET A 1 93 ? -6.661 6.729 16.820 1.00 93.25 93 MET A C 1
ATOM 739 O O . MET A 1 93 ? -6.787 5.530 17.098 1.00 93.25 93 MET A O 1
ATOM 743 N N . GLY A 1 94 ? -5.626 7.175 16.107 1.00 90.94 94 GLY A N 1
ATOM 744 C CA . GLY A 1 94 ? -4.665 6.315 15.421 1.00 90.94 94 GLY A CA 1
ATOM 745 C C . GLY A 1 94 ? -3.920 5.381 16.359 1.00 90.94 94 GLY A C 1
ATOM 746 O O . GLY A 1 94 ? -3.827 4.192 16.067 1.00 90.94 94 GLY A O 1
ATOM 747 N N . ASN A 1 95 ? -3.481 5.858 17.527 1.00 94.19 95 ASN A N 1
ATOM 748 C CA . ASN A 1 95 ? -2.781 5.022 18.509 1.00 94.19 95 ASN A CA 1
ATOM 749 C C . ASN A 1 95 ? -3.663 3.881 19.035 1.00 94.19 95 ASN A C 1
ATOM 751 O O . ASN A 1 95 ? -3.223 2.728 19.101 1.00 94.19 95 ASN A O 1
ATOM 755 N N . LYS A 1 96 ? -4.936 4.170 19.333 1.00 95.19 96 LYS A N 1
ATOM 756 C CA . LYS A 1 96 ? -5.917 3.163 19.765 1.00 95.19 96 LYS A CA 1
ATOM 757 C C . LYS A 1 96 ? -6.153 2.123 18.671 1.00 95.19 96 LYS A C 1
ATOM 759 O O . LYS A 1 96 ? -6.158 0.922 18.944 1.00 95.19 96 LYS A O 1
ATOM 764 N N . TRP A 1 97 ? -6.322 2.558 17.422 1.00 95.69 97 TRP A N 1
ATOM 765 C CA . TRP A 1 97 ? -6.509 1.643 16.295 1.00 95.69 97 TRP A CA 1
ATOM 766 C C . TRP A 1 97 ? -5.250 0.840 15.979 1.00 95.69 97 TRP A C 1
ATOM 768 O O . TRP A 1 97 ? -5.360 -0.357 15.731 1.00 95.69 97 TRP A O 1
ATOM 778 N N . LYS A 1 98 ? -4.062 1.443 16.064 1.00 93.81 98 LYS A N 1
ATOM 779 C CA . LYS A 1 98 ? -2.772 0.777 15.854 1.00 93.81 98 LYS A CA 1
ATOM 780 C C . LYS A 1 98 ? -2.582 -0.372 16.841 1.00 93.81 98 LYS A C 1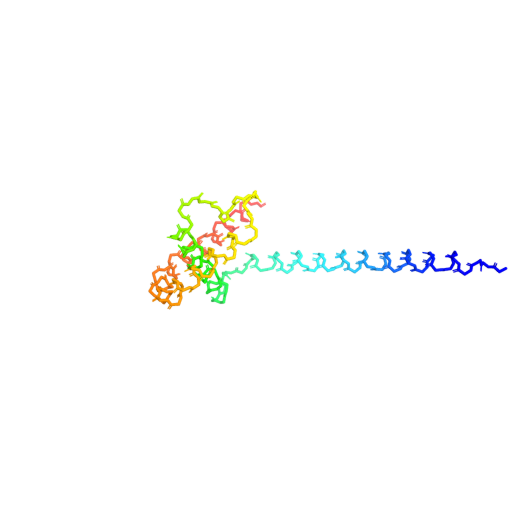
ATOM 782 O O . LYS A 1 98 ? -2.291 -1.483 16.406 1.00 93.81 98 LYS A O 1
ATOM 787 N N . LYS A 1 99 ? -2.832 -0.144 18.139 1.00 95.25 99 LYS A N 1
ATOM 788 C CA . LYS A 1 99 ? -2.758 -1.191 19.178 1.00 95.25 99 LYS A CA 1
ATOM 789 C C . LYS A 1 99 ? -3.699 -2.367 18.882 1.00 95.25 99 LYS A C 1
ATOM 791 O O . LYS A 1 99 ? -3.280 -3.514 18.980 1.00 95.25 99 LYS A O 1
ATOM 796 N N . ARG A 1 100 ? -4.935 -2.091 18.449 1.00 93.81 100 ARG A N 1
ATOM 797 C CA . ARG A 1 100 ? -5.933 -3.129 18.122 1.00 93.81 100 ARG A CA 1
ATOM 798 C C . ARG A 1 100 ? -5.635 -3.872 16.813 1.00 93.81 100 ARG A C 1
ATOM 800 O O . ARG A 1 100 ? -5.824 -5.079 16.733 1.00 93.81 100 ARG A O 1
ATOM 807 N N . LEU A 1 101 ? -5.172 -3.167 15.780 1.00 93.94 101 LEU A N 1
ATOM 808 C CA . LEU A 1 101 ? -4.958 -3.734 14.442 1.00 93.94 101 LEU A CA 1
ATOM 809 C C . LEU A 1 101 ? -3.618 -4.465 14.306 1.00 93.94 101 LEU A C 1
ATOM 811 O O . LEU A 1 101 ? -3.528 -5.413 13.527 1.00 93.94 101 LEU A O 1
ATOM 815 N N . LYS A 1 102 ? -2.587 -4.068 15.062 1.00 93.50 102 LYS A N 1
ATOM 816 C CA . LYS A 1 102 ? -1.249 -4.677 15.009 1.00 93.50 102 LYS A CA 1
ATOM 817 C C . LYS A 1 102 ? -1.242 -6.201 15.194 1.00 93.50 102 LYS A C 1
ATOM 819 O O . LYS A 1 102 ? -0.674 -6.862 14.322 1.00 93.50 102 LYS A O 1
ATOM 824 N N . PRO A 1 103 ? -1.858 -6.795 16.236 1.00 95.75 103 PRO A N 1
ATOM 825 C CA . PRO A 1 103 ? -1.852 -8.250 16.402 1.00 95.75 103 PRO A CA 1
ATOM 826 C C . PRO A 1 103 ? -2.594 -8.970 15.268 1.00 95.75 103 PRO A C 1
ATOM 828 O O . PRO A 1 103 ? -2.082 -9.948 14.725 1.00 95.75 103 PRO A O 1
ATOM 831 N N . ILE A 1 104 ? -3.746 -8.440 14.843 1.00 94.69 104 ILE A N 1
ATOM 832 C CA . ILE A 1 104 ? -4.568 -9.018 13.769 1.00 94.69 104 ILE A CA 1
ATOM 833 C C . ILE A 1 104 ? -3.793 -9.030 12.446 1.00 94.69 104 ILE A C 1
ATOM 835 O O . ILE A 1 104 ? -3.714 -10.055 11.771 1.00 94.69 104 ILE A O 1
ATOM 839 N N . ILE A 1 105 ? -3.182 -7.899 12.082 1.00 93.69 105 ILE A N 1
ATOM 840 C CA . ILE A 1 105 ? -2.414 -7.761 10.839 1.00 93.69 105 ILE A CA 1
ATOM 841 C C . ILE A 1 105 ? -1.152 -8.621 10.889 1.00 93.69 105 ILE A C 1
ATOM 843 O O . ILE A 1 105 ? -0.850 -9.313 9.919 1.00 93.69 105 ILE A O 1
ATOM 847 N N . LYS A 1 106 ? -0.447 -8.652 12.027 1.00 93.88 106 LYS A N 1
ATOM 848 C CA . LYS A 1 106 ? 0.724 -9.517 12.219 1.00 93.88 106 LYS A CA 1
ATOM 849 C C . LYS A 1 106 ? 0.372 -10.990 12.012 1.00 93.88 106 LYS A C 1
ATOM 851 O O . LYS A 1 106 ? 1.100 -11.672 11.293 1.00 93.88 106 LYS A O 1
ATOM 856 N N . LYS A 1 107 ? -0.735 -11.465 12.596 1.00 94.38 107 LYS A N 1
ATOM 857 C CA . LYS A 1 107 ? -1.222 -12.841 12.420 1.00 94.38 107 LYS A CA 1
ATOM 858 C C . LYS A 1 107 ? -1.545 -13.120 10.951 1.00 94.38 107 LYS A C 1
ATOM 860 O O . LYS A 1 107 ? -0.898 -13.971 10.354 1.00 94.38 107 LYS A O 1
ATOM 865 N N . LYS A 1 108 ? -2.397 -12.299 10.324 1.00 93.50 108 LYS A N 1
ATOM 866 C CA . LYS A 1 108 ? -2.755 -12.438 8.898 1.00 93.50 108 LYS A CA 1
ATOM 867 C C . LYS A 1 108 ? -1.535 -12.483 7.972 1.00 93.50 108 LYS A C 1
ATOM 869 O O . LYS A 1 108 ? -1.474 -13.315 7.074 1.00 93.50 108 LYS A O 1
ATOM 874 N N . MET A 1 109 ? -0.545 -11.612 8.184 1.00 93.00 109 MET A N 1
ATOM 875 C CA . MET A 1 109 ? 0.667 -11.590 7.354 1.00 93.00 109 MET A CA 1
ATOM 876 C C . MET A 1 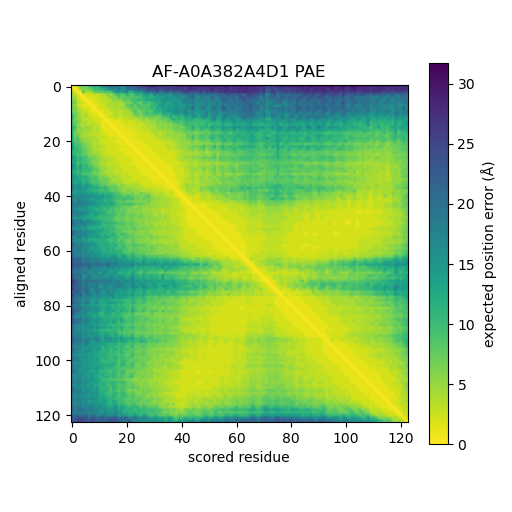109 ? 1.554 -12.824 7.565 1.00 93.00 109 MET A C 1
ATOM 878 O O . MET A 1 109 ? 2.175 -13.290 6.607 1.00 93.00 109 MET A O 1
ATOM 882 N N . LYS A 1 110 ? 1.632 -13.352 8.794 1.00 92.75 110 LYS A N 1
ATOM 883 C CA . LYS A 1 110 ? 2.348 -14.601 9.090 1.00 92.75 110 LYS A CA 1
ATOM 884 C C . LYS A 1 110 ? 1.629 -15.812 8.498 1.00 92.75 110 LYS A C 1
ATOM 886 O O . LYS A 1 110 ? 2.287 -16.644 7.882 1.00 92.75 110 LYS A O 1
ATOM 891 N N . ASP A 1 111 ? 0.309 -15.879 8.611 1.00 92.88 111 ASP A N 1
ATOM 892 C CA . ASP A 1 111 ? -0.492 -16.978 8.064 1.00 92.88 111 ASP A CA 1
ATOM 893 C C . ASP A 1 111 ? -0.412 -16.994 6.532 1.00 92.88 111 ASP A C 1
ATOM 895 O O . ASP A 1 111 ? -0.110 -18.021 5.931 1.00 92.88 111 ASP A O 1
ATOM 899 N N . ALA A 1 112 ? -0.506 -15.825 5.890 1.00 89.62 112 ALA A N 1
ATOM 900 C CA . ALA A 1 112 ? -0.278 -15.686 4.452 1.00 89.62 112 ALA A CA 1
ATOM 901 C C . ALA A 1 112 ? 1.146 -16.070 4.016 1.00 89.62 112 ALA A C 1
ATOM 903 O O . ALA A 1 112 ? 1.366 -16.432 2.861 1.00 89.62 112 ALA A O 1
ATOM 904 N N . PHE A 1 113 ? 2.146 -15.952 4.892 1.00 91.75 113 PHE A N 1
ATOM 905 C CA . PHE A 1 113 ? 3.483 -16.480 4.621 1.00 91.75 113 PHE A CA 1
ATOM 906 C C . PHE A 1 113 ? 3.509 -18.008 4.724 1.00 91.75 113 PHE A C 1
ATOM 908 O O . PHE A 1 113 ? 4.010 -18.651 3.807 1.00 91.75 113 PHE A O 1
ATOM 915 N N . LYS A 1 114 ? 2.913 -18.588 5.772 1.00 91.38 114 LYS A N 1
ATOM 916 C CA . LYS A 1 114 ? 2.818 -20.045 5.944 1.00 91.38 114 LYS A CA 1
ATOM 917 C C . LYS A 1 114 ? 2.104 -20.721 4.771 1.00 91.38 114 LYS A C 1
ATOM 919 O O . LYS A 1 114 ? 2.662 -21.652 4.207 1.00 91.38 114 LYS A O 1
ATOM 924 N N . MET A 1 115 ? 0.951 -20.199 4.344 1.00 89.88 115 MET A N 1
ATOM 925 C CA . MET A 1 115 ? 0.210 -20.730 3.188 1.00 89.88 115 MET A CA 1
ATOM 926 C C . MET A 1 115 ? 1.048 -20.706 1.905 1.00 89.88 115 MET A C 1
ATOM 928 O O . MET A 1 115 ? 1.057 -21.668 1.149 1.00 89.88 115 MET A O 1
ATOM 932 N N . ARG A 1 116 ? 1.821 -19.634 1.677 1.00 87.00 116 ARG A N 1
ATOM 933 C CA . ARG A 1 116 ? 2.725 -19.550 0.518 1.00 87.00 116 ARG A CA 1
ATOM 934 C C . ARG A 1 116 ? 3.874 -20.551 0.586 1.00 87.00 116 ARG A C 1
ATOM 936 O O . ARG A 1 116 ? 4.299 -21.030 -0.455 1.00 87.00 116 ARG A O 1
ATOM 943 N N . GLN A 1 117 ? 4.388 -20.836 1.780 1.00 87.19 117 GLN A N 1
ATOM 944 C CA .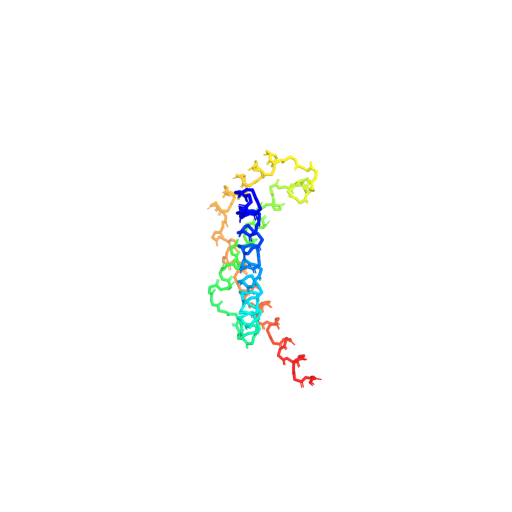 GLN A 1 117 ? 5.430 -21.846 1.962 1.00 87.19 117 GLN A CA 1
ATOM 945 C C . GLN A 1 117 ? 4.879 -23.263 1.778 1.00 87.19 117 GLN A C 1
ATOM 947 O O . GLN A 1 117 ? 5.572 -24.081 1.191 1.00 87.19 117 GLN A O 1
ATOM 952 N N . ALA A 1 118 ? 3.654 -23.539 2.238 1.00 86.75 118 ALA A N 1
ATOM 953 C CA . ALA A 1 118 ? 2.976 -24.817 2.014 1.00 86.75 118 ALA A CA 1
ATOM 954 C C . ALA A 1 118 ? 2.724 -25.055 0.515 1.00 86.75 118 ALA A C 1
ATOM 956 O O . ALA A 1 118 ? 3.239 -26.015 -0.043 1.00 86.75 118 ALA A O 1
ATOM 957 N N . ALA A 1 119 ? 2.102 -24.091 -0.171 1.00 85.50 119 ALA A N 1
ATOM 958 C CA . ALA A 1 119 ? 1.845 -24.166 -1.613 1.00 85.50 119 ALA A CA 1
ATOM 959 C C . ALA A 1 119 ? 3.118 -24.223 -2.484 1.00 85.50 119 ALA A C 1
ATOM 961 O O . ALA A 1 119 ? 3.050 -24.557 -3.663 1.00 85.50 119 ALA A O 1
ATOM 962 N N . ALA A 1 120 ? 4.277 -23.835 -1.943 1.00 81.56 120 ALA A N 1
ATOM 963 C CA . ALA A 1 120 ? 5.567 -23.960 -2.621 1.00 81.56 120 ALA A CA 1
ATOM 964 C C . ALA A 1 120 ? 6.263 -25.305 -2.366 1.00 81.56 120 ALA A C 1
ATOM 966 O O . ALA A 1 120 ? 7.230 -25.589 -3.058 1.00 81.56 120 ALA A O 1
ATOM 967 N N . LYS A 1 121 ? 5.830 -26.078 -1.360 1.00 78.19 121 LYS A N 1
ATOM 968 C CA . LYS A 1 121 ? 6.303 -27.448 -1.104 1.00 78.19 121 LYS A CA 1
ATOM 969 C C . LYS A 1 121 ? 5.498 -28.493 -1.877 1.00 78.19 121 LYS A C 1
ATOM 971 O O . LYS A 1 121 ? 6.019 -29.559 -2.151 1.00 78.19 121 LYS A O 1
ATOM 976 N N . GLU A 1 122 ? 4.244 -28.184 -2.196 1.00 68.69 122 GLU A N 1
ATOM 977 C CA . GLU A 1 122 ? 3.344 -29.036 -2.990 1.00 68.69 122 GLU A CA 1
ATOM 978 C C . GLU A 1 122 ? 3.586 -28.928 -4.511 1.00 68.69 122 GLU A C 1
ATOM 980 O O . GLU A 1 122 ? 2.910 -29.595 -5.286 1.00 68.69 122 GLU A O 1
ATOM 985 N N . LYS A 1 123 ? 4.525 -28.076 -4.943 1.00 58.34 123 LYS A N 1
ATOM 986 C CA . LYS A 1 123 ? 4.943 -27.888 -6.339 1.00 58.34 123 LYS A CA 1
ATOM 987 C C . LYS A 1 123 ? 6.373 -28.348 -6.535 1.00 58.34 123 LYS A C 1
ATOM 989 O O . LYS A 1 123 ? 6.660 -28.828 -7.649 1.00 58.34 123 LYS A O 1
#

Sequence (123 aa):
MKAFKDFMEALTLQQRRKRSIISKKKAKITAIKRKRSMKKPPSQDKIDKAVNKAVRQKAITLVDKAGKYKDPEASIGIKTSIEKKADIKVQKMGNKWKKRLKPIIKKKMKDAFKMRQAAAKEK

Foldseek 3Di:
DPPPVVVVVVVVVVVVVVVVVVVVVVVVVVVVVVVVCLLDQDDPVNLLVVLQVVLLVVLLCVQCVPCLCVDPPRDPVVVVVSSVSSVVCCVVCVVVSSVVVSVVSSVVSRVVSVVVVVVVVVD

Secondary structure (DSSP, 8-state):
---HHHHHHHHHHHHHHHHHHHHHHHHHHHHHHHHHHHTSPPPHHHHHHHHHHHHHHHHHHHH-TT-TTT-TTS-HHHHHHHHHHHHHHHHHHHHHHHHHHHHHHHHHHHHHHHHHHHHHH--

Mean predicted aligned error: 7.73 Å

Radius of gyration: 23.05 Å; Cα contacts (8 Å, |Δi|>4): 57; chains: 1; bounding box: 47×48×64 Å